Protein AF-A0A7J3D8C9-F1 (afdb_monomer)

Mean predicted aligned error: 3.85 Å

Secondary structure (DSSP, 8-state):
-HHHHHHHHHHHHHHHHHHHHHT-GGGGGG--TT-B-EEEE-TT--SGGGEEEETT-EEEETTEEEESS-EEET--SHHHHHHHHHHTT-TT--EEE-----HHHHHHHHHHHHHHT-------GGGS-HHHHTSTTTHHHHHHHHHHHHTTT----

Foldseek 3Di:
DVVVVQVVVVLVVVVVVVVVQQPDLVCQQFADPQGKKKKFADLPRDAQQRIKIQQVHWHADPSGTDRPHGIHRNSDDPVSLQQNLVCVQVSVRGIDMHTDDDPVVLVVVVVVCVVVVFFDFDQDCVPPDPVQVVDPSSCRNVSVVNRCVRGVNDDTD

Nearest PDB structures (foldseek):
  2pb9-assembly1_A  TM=9.540E-01  e=4.551E-12  Pyrococcus furiosus
  2php-assembly1_A  TM=8.786E-01  e=3.058E-08  Methanocaldococcus jannaschii DSM 2661
  7o9m-assembly1_N  TM=1.544E-01  e=7.629E+00  Homo sapiens

Sequence (157 aa):
MIEFDEKVEMYGKMAIALEIIENCKEFSLLVPEVRTNLVFASSNAVTPSDVLAIDGRITVVNGLPRAAGPFRFGASDHMARLILEIGKKEPDIRAGINFASTPELTKWLKGFCERKGWIFGVIDRSKEPIEVSLKDGESMPWKIEELMRSTSGKIPK

Radius of gyration: 16.15 Å; Cα contacts (8 Å, |Δi|>4): 236; chains: 1; bounding box: 44×36×39 Å

pLDDT: mean 93.68, std 6.74, range [61.59, 98.69]

Solvent-accessible surface area (backbone atoms only — not comparable to full-atom values): 8724 Å² total; per-residue (Å²): 106,71,72,58,54,50,51,54,51,51,55,52,54,50,50,54,53,46,53,56,45,43,70,29,51,73,52,36,78,35,47,33,98,89,40,19,43,53,38,40,43,47,97,82,46,86,52,38,63,39,16,35,15,33,26,85,19,29,42,72,56,97,67,21,28,37,70,67,43,59,80,32,61,40,46,32,62,72,65,26,48,48,42,48,58,45,29,77,78,40,68,86,50,35,65,52,70,56,61,51,84,45,74,68,57,48,54,50,50,47,55,49,26,59,78,68,73,44,66,70,63,58,69,68,68,90,74,55,54,66,81,36,70,76,37,92,78,55,45,49,65,55,45,54,52,46,24,18,66,59,41,82,70,42,85,59,130

Structure (mmCIF, N/CA/C/O backbone):
data_AF-A0A7J3D8C9-F1
#
_entry.id   AF-A0A7J3D8C9-F1
#
loop_
_atom_site.group_PDB
_atom_site.id
_atom_site.type_symbol
_atom_site.label_atom_id
_atom_site.label_alt_id
_atom_site.label_comp_id
_atom_site.label_asym_id
_atom_site.label_entity_id
_atom_site.label_seq_id
_atom_site.pdbx_PDB_ins_code
_atom_site.Cartn_x
_atom_site.Cartn_y
_atom_site.Cartn_z
_atom_site.occupancy
_atom_site.B_iso_or_equiv
_atom_site.auth_seq_id
_atom_site.auth_comp_id
_atom_site.auth_asym_id
_atom_site.auth_atom_id
_atom_site.pdbx_PDB_model_num
ATOM 1 N N . MET A 1 1 ? -26.116 -8.586 7.293 1.00 61.59 1 MET A N 1
ATOM 2 C CA . MET A 1 1 ? -26.450 -8.032 5.964 1.00 61.59 1 MET A CA 1
ATOM 3 C C . MET A 1 1 ? -25.429 -6.969 5.598 1.00 61.59 1 MET A C 1
ATOM 5 O O . MET A 1 1 ? -24.585 -7.274 4.780 1.00 61.59 1 MET A O 1
ATOM 9 N N . ILE A 1 2 ? -25.352 -5.861 6.350 1.00 65.94 2 ILE A N 1
ATOM 10 C CA . ILE A 1 2 ? -24.392 -4.755 6.130 1.00 65.94 2 ILE A CA 1
ATOM 11 C C . ILE A 1 2 ? -22.926 -5.218 5.983 1.00 65.94 2 ILE A C 1
ATOM 13 O O . ILE A 1 2 ? -22.259 -4.838 5.032 1.00 65.94 2 ILE A O 1
ATOM 17 N N . GLU A 1 3 ? -22.429 -6.086 6.872 1.00 75.38 3 GLU A N 1
ATOM 18 C CA . GLU A 1 3 ? -21.037 -6.577 6.797 1.00 75.38 3 GLU A CA 1
ATOM 19 C C . GLU A 1 3 ? -20.778 -7.482 5.575 1.00 75.38 3 GLU A C 1
ATOM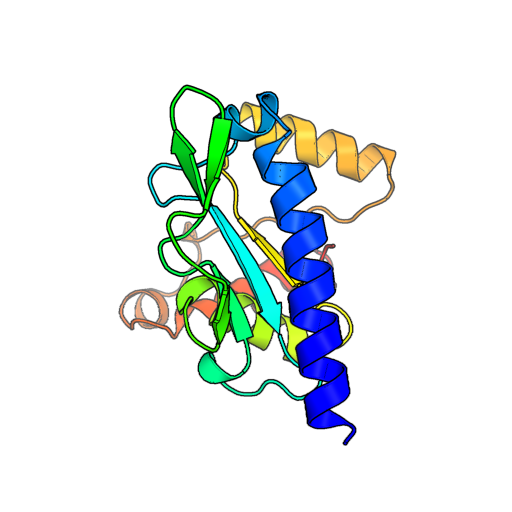 21 O O . GLU A 1 3 ? -19.673 -7.529 5.039 1.00 75.38 3 GLU A O 1
ATOM 26 N N . PHE A 1 4 ? -21.798 -8.217 5.122 1.00 82.75 4 PHE A N 1
ATOM 27 C CA . PHE A 1 4 ? -21.691 -9.044 3.921 1.00 82.75 4 PHE A CA 1
ATOM 28 C C . PHE A 1 4 ? -21.675 -8.166 2.666 1.00 82.75 4 PHE A C 1
ATOM 30 O O . PHE A 1 4 ? -20.838 -8.378 1.791 1.00 82.75 4 PHE A O 1
ATOM 37 N N . ASP A 1 5 ? -22.536 -7.148 2.627 1.00 91.56 5 ASP A N 1
ATOM 38 C CA . ASP A 1 5 ? -22.623 -6.196 1.520 1.00 91.56 5 ASP A CA 1
ATOM 39 C C . ASP A 1 5 ? -21.310 -5.409 1.361 1.00 91.56 5 ASP A C 1
ATOM 41 O O . ASP A 1 5 ? -20.793 -5.300 0.248 1.00 91.56 5 ASP A O 1
ATOM 45 N N . GLU A 1 6 ? -20.701 -4.959 2.469 1.00 94.94 6 GLU A N 1
ATOM 46 C CA . GLU A 1 6 ? -19.389 -4.297 2.436 1.00 94.94 6 GLU A CA 1
ATOM 47 C C . GLU A 1 6 ? -18.300 -5.227 1.889 1.00 94.94 6 GLU A C 1
ATOM 49 O O . GLU A 1 6 ? -17.532 -4.827 1.013 1.00 94.94 6 GLU A O 1
ATOM 54 N N . LYS A 1 7 ? -18.232 -6.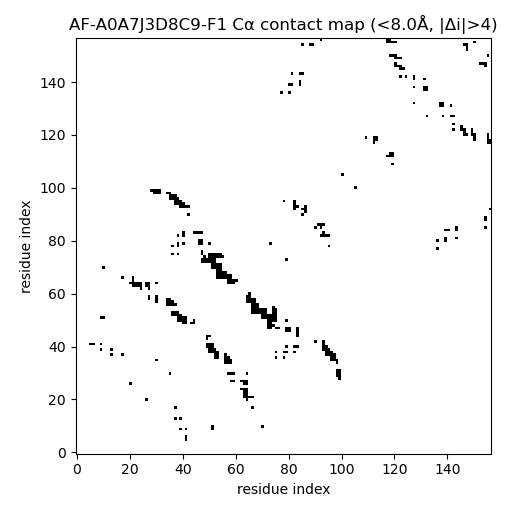483 2.352 1.00 94.81 7 LYS A N 1
ATOM 55 C CA . LYS A 1 7 ? -17.232 -7.433 1.840 1.00 94.81 7 LYS A CA 1
ATOM 56 C C . LYS A 1 7 ? -17.394 -7.627 0.335 1.00 94.81 7 LYS A C 1
ATOM 58 O O . LYS A 1 7 ? -16.406 -7.536 -0.387 1.00 94.81 7 LYS A O 1
ATOM 63 N N . VAL A 1 8 ? -18.614 -7.842 -0.156 1.00 96.94 8 VAL A N 1
ATOM 64 C CA . VAL A 1 8 ? -18.877 -7.983 -1.599 1.00 96.94 8 VAL A CA 1
ATOM 65 C C . VAL A 1 8 ? -18.410 -6.745 -2.370 1.00 96.94 8 VAL A C 1
ATOM 67 O O . VAL A 1 8 ? -17.722 -6.883 -3.384 1.00 96.94 8 VAL A O 1
ATOM 70 N N . GLU A 1 9 ? -18.709 -5.545 -1.871 1.00 96.81 9 GLU A N 1
ATOM 71 C CA . GLU A 1 9 ? -18.254 -4.288 -2.471 1.00 96.81 9 GLU A CA 1
ATOM 72 C C . GLU A 1 9 ? -16.722 -4.191 -2.514 1.00 96.81 9 GLU A C 1
ATOM 74 O O . GLU A 1 9 ? -16.148 -3.841 -3.550 1.00 96.81 9 GLU A O 1
ATOM 79 N N . MET A 1 10 ? -16.046 -4.531 -1.414 1.00 97.81 10 MET A N 1
ATOM 80 C CA . MET A 1 10 ? -14.586 -4.505 -1.322 1.00 97.81 10 MET A CA 1
ATOM 81 C C . MET A 1 10 ? -13.940 -5.459 -2.327 1.00 97.81 10 MET A C 1
ATOM 83 O O . MET A 1 10 ? -13.061 -5.036 -3.080 1.00 97.81 10 MET A O 1
ATOM 87 N N . TYR A 1 11 ? -14.394 -6.716 -2.389 1.00 98.25 11 TYR A N 1
ATOM 88 C CA . TYR A 1 11 ? -13.893 -7.686 -3.369 1.00 98.25 11 TYR A CA 1
ATOM 89 C C . TYR A 1 11 ? -14.143 -7.207 -4.803 1.00 98.25 11 TYR A C 1
ATOM 91 O O . TYR A 1 11 ? -13.237 -7.288 -5.630 1.00 98.25 11 TYR A O 1
ATOM 99 N N . GLY A 1 12 ? -15.329 -6.660 -5.094 1.00 98.31 12 GLY A N 1
ATOM 100 C CA . GLY A 1 12 ? -15.658 -6.127 -6.417 1.00 98.31 12 GLY A CA 1
ATOM 101 C C . GLY A 1 12 ? -14.742 -4.973 -6.833 1.00 98.31 12 GLY A C 1
ATOM 102 O O . GLY A 1 12 ? -14.164 -4.995 -7.919 1.00 98.31 12 GLY A O 1
ATOM 103 N N . LYS A 1 13 ? -14.539 -3.989 -5.950 1.00 98.31 13 LYS A N 1
ATOM 104 C CA . LYS A 1 13 ? -13.638 -2.853 -6.202 1.00 98.31 13 LYS A CA 1
ATOM 105 C C . LYS A 1 13 ? -12.185 -3.292 -6.368 1.00 98.31 13 LYS A C 1
ATOM 107 O O . LYS A 1 13 ? -11.506 -2.800 -7.268 1.00 98.31 13 LYS A O 1
ATOM 112 N N . MET A 1 14 ? -11.709 -4.219 -5.534 1.00 98.19 14 MET A N 1
ATOM 113 C CA . MET A 1 14 ? -10.348 -4.750 -5.653 1.00 98.19 14 MET A CA 1
ATOM 114 C C . MET A 1 14 ? -10.149 -5.551 -6.937 1.00 98.19 14 MET A C 1
ATOM 116 O O . MET A 1 14 ? -9.098 -5.416 -7.556 1.00 98.19 14 MET A O 1
ATOM 120 N N . ALA A 1 15 ? -11.146 -6.328 -7.370 1.00 98.56 15 ALA A N 1
ATOM 121 C CA . ALA A 1 15 ? -11.089 -7.061 -8.631 1.00 98.56 15 ALA A CA 1
ATOM 122 C C . ALA A 1 15 ? -10.955 -6.112 -9.831 1.00 98.56 15 ALA A C 1
ATOM 124 O O . ALA A 1 15 ? -10.052 -6.293 -10.642 1.00 98.56 15 ALA A O 1
ATOM 125 N N . ILE A 1 16 ? -11.772 -5.052 -9.889 1.00 98.62 16 ILE A N 1
ATOM 126 C CA . ILE A 1 16 ? -11.693 -4.035 -10.953 1.00 98.62 16 ILE A CA 1
ATOM 127 C C . ILE A 1 16 ? -10.332 -3.323 -10.929 1.00 98.62 16 ILE A C 1
ATOM 129 O O . ILE A 1 16 ? -9.697 -3.144 -11.966 1.00 98.62 16 ILE A O 1
ATOM 133 N N . ALA A 1 17 ? -9.856 -2.920 -9.747 1.00 98.38 17 ALA A N 1
ATOM 134 C CA . ALA A 1 17 ? -8.562 -2.255 -9.613 1.00 98.38 17 ALA A CA 1
ATOM 135 C C . ALA A 1 17 ? -7.396 -3.162 -10.042 1.00 98.38 17 ALA A C 1
ATOM 137 O O . ALA A 1 17 ? -6.482 -2.703 -10.729 1.00 98.38 17 ALA A O 1
ATOM 138 N N . LEU A 1 18 ? -7.435 -4.446 -9.671 1.00 98.56 18 LEU A N 1
ATOM 139 C CA . LEU A 1 18 ? -6.441 -5.426 -10.092 1.00 98.56 18 LEU A CA 1
ATOM 140 C C . LEU A 1 18 ? -6.476 -5.636 -11.608 1.00 98.56 18 LEU A C 1
ATOM 142 O O . LEU A 1 18 ? -5.420 -5.610 -12.226 1.00 98.56 18 LEU A O 1
ATOM 146 N N . GLU A 1 19 ? -7.656 -5.766 -12.215 1.00 98.50 19 GLU A N 1
ATOM 147 C CA . GLU A 1 19 ? -7.797 -5.920 -13.667 1.00 98.50 19 GLU A CA 1
ATOM 148 C C . GLU A 1 19 ? -7.161 -4.746 -14.430 1.00 98.50 19 GLU A C 1
ATOM 150 O O . GLU A 1 19 ? -6.437 -4.957 -15.406 1.00 98.50 19 GLU A O 1
ATOM 155 N N . ILE A 1 20 ? -7.361 -3.508 -13.963 1.00 98.50 20 ILE A N 1
ATOM 156 C CA . ILE A 1 20 ? -6.717 -2.319 -14.545 1.00 98.50 20 ILE A CA 1
ATOM 157 C C . ILE A 1 20 ? -5.187 -2.430 -14.454 1.00 98.50 20 ILE A C 1
ATOM 159 O O . ILE A 1 20 ? -4.486 -2.116 -15.418 1.00 98.50 20 ILE A O 1
ATOM 163 N N . ILE A 1 21 ? -4.662 -2.886 -13.313 1.00 98.12 21 ILE A N 1
ATOM 164 C CA . ILE A 1 21 ? -3.219 -3.042 -13.095 1.00 98.12 21 ILE A CA 1
ATOM 165 C C . ILE A 1 21 ? -2.646 -4.165 -13.972 1.00 98.12 21 ILE A C 1
ATOM 167 O O . ILE A 1 21 ? -1.637 -3.956 -14.640 1.00 98.12 21 ILE A O 1
ATOM 171 N N . GLU A 1 22 ? -3.277 -5.339 -14.021 1.00 98.12 22 GLU A N 1
ATOM 172 C CA . GLU A 1 22 ? -2.782 -6.501 -14.775 1.00 98.12 22 GLU A CA 1
ATOM 173 C C . GLU A 1 22 ? -2.793 -6.289 -16.297 1.00 98.12 22 GLU A C 1
ATOM 175 O O . GLU A 1 22 ? -2.020 -6.930 -17.021 1.00 98.12 22 GLU A O 1
ATOM 180 N N . ASN A 1 23 ? -3.625 -5.364 -16.783 1.00 98.06 23 ASN A N 1
ATOM 181 C CA . ASN A 1 23 ? -3.673 -4.949 -18.185 1.00 98.06 23 ASN A CA 1
ATOM 182 C C . ASN A 1 23 ? -2.768 -3.743 -18.509 1.00 98.06 23 ASN A C 1
ATOM 184 O O . ASN A 1 23 ? -2.690 -3.333 -19.666 1.00 98.06 23 ASN A O 1
ATOM 188 N N . CYS A 1 24 ? -2.049 -3.189 -17.528 1.00 98.12 24 CYS A N 1
ATOM 189 C CA . CYS A 1 24 ? -1.137 -2.061 -17.715 1.00 98.12 24 CYS A CA 1
ATOM 190 C C . CYS A 1 24 ? 0.319 -2.543 -17.770 1.00 98.12 24 CYS A C 1
ATOM 192 O O . CYS A 1 24 ? 0.950 -2.810 -16.745 1.00 98.12 24 CYS A O 1
ATOM 194 N N . LYS A 1 25 ? 0.885 -2.644 -18.977 1.00 98.00 25 LYS A N 1
ATOM 195 C CA . LYS A 1 25 ? 2.258 -3.140 -19.169 1.00 98.00 25 LYS A CA 1
ATOM 196 C C . LYS A 1 25 ? 3.305 -2.225 -18.538 1.00 98.00 25 LYS A C 1
ATOM 198 O O . LYS A 1 25 ? 4.295 -2.702 -17.989 1.00 98.00 25 LYS A O 1
ATOM 203 N N . GLU A 1 26 ? 3.082 -0.921 -18.589 1.00 96.81 26 GLU A N 1
ATOM 204 C CA . GLU A 1 26 ? 3.954 0.108 -18.028 1.00 96.81 26 GLU A CA 1
ATOM 205 C C . GLU A 1 26 ? 4.055 -0.009 -16.504 1.00 96.81 26 GLU A C 1
ATOM 207 O O . GLU A 1 26 ? 5.104 0.287 -15.931 1.00 96.81 26 GLU A O 1
ATOM 212 N N . PHE A 1 27 ? 3.006 -0.514 -15.844 1.00 97.44 27 PHE A N 1
ATOM 213 C CA . PHE A 1 27 ? 3.011 -0.739 -14.401 1.00 97.44 27 PHE A CA 1
ATOM 214 C C . PHE A 1 27 ? 4.050 -1.786 -13.977 1.00 97.44 27 PHE A C 1
ATOM 216 O O . PHE A 1 27 ? 4.537 -1.730 -12.851 1.00 97.44 27 PHE A O 1
ATOM 223 N N . SER A 1 28 ? 4.479 -2.688 -14.869 1.00 97.62 28 SER A N 1
ATOM 224 C CA . SER A 1 28 ? 5.565 -3.637 -14.582 1.00 97.62 28 SER A CA 1
ATOM 225 C C . SER A 1 28 ? 6.861 -2.943 -14.146 1.00 97.62 28 SER A C 1
ATOM 227 O O . SER A 1 28 ? 7.605 -3.499 -13.345 1.00 97.62 28 SER A O 1
ATOM 229 N N . LEU A 1 29 ? 7.117 -1.718 -14.623 1.00 95.94 29 LEU A N 1
ATOM 230 C CA . LEU A 1 29 ? 8.285 -0.915 -14.232 1.00 95.94 29 LEU A CA 1
ATOM 231 C C . LEU A 1 29 ? 8.169 -0.338 -12.813 1.00 95.94 29 LEU A C 1
ATOM 233 O O . LEU A 1 29 ? 9.158 0.118 -12.247 1.00 95.94 29 LEU A O 1
ATOM 237 N N . LEU A 1 30 ? 6.962 -0.342 -12.248 1.00 96.94 30 LEU A N 1
ATOM 238 C CA . LEU A 1 30 ? 6.655 0.167 -10.916 1.00 96.94 30 LEU A CA 1
ATOM 239 C C . LEU A 1 30 ? 6.619 -0.944 -9.860 1.00 96.94 30 LEU A C 1
ATOM 241 O O . LEU A 1 30 ? 6.487 -0.642 -8.676 1.00 96.94 30 LEU A O 1
ATOM 245 N N . VAL A 1 31 ? 6.742 -2.217 -10.248 1.00 97.81 31 VAL A N 1
ATOM 246 C CA . VAL A 1 31 ? 6.755 -3.342 -9.305 1.00 97.81 31 VAL A CA 1
ATOM 247 C C . VAL A 1 31 ? 8.147 -3.450 -8.658 1.00 97.81 31 VAL A C 1
ATOM 249 O O . VAL A 1 31 ? 9.119 -3.718 -9.363 1.00 97.81 31 VAL A O 1
ATOM 252 N N . PRO A 1 32 ? 8.285 -3.264 -7.330 1.00 96.88 32 PRO A N 1
ATOM 253 C CA . PRO A 1 32 ? 9.575 -3.373 -6.650 1.00 96.88 32 PRO A CA 1
ATOM 254 C C . PRO A 1 32 ? 9.980 -4.839 -6.416 1.00 96.88 32 PRO A C 1
ATOM 256 O O . PRO A 1 32 ? 9.161 -5.748 -6.538 1.00 96.88 32 PRO A O 1
ATOM 259 N N . GLU A 1 33 ? 11.216 -5.074 -5.964 1.00 95.31 33 GLU A N 1
ATOM 260 C CA . GLU A 1 33 ? 11.732 -6.410 -5.595 1.00 95.31 33 GLU A CA 1
ATOM 261 C C . GLU A 1 33 ? 10.859 -7.111 -4.544 1.00 95.31 33 GLU A C 1
ATOM 263 O O . GLU A 1 33 ? 10.574 -8.306 -4.630 1.00 95.3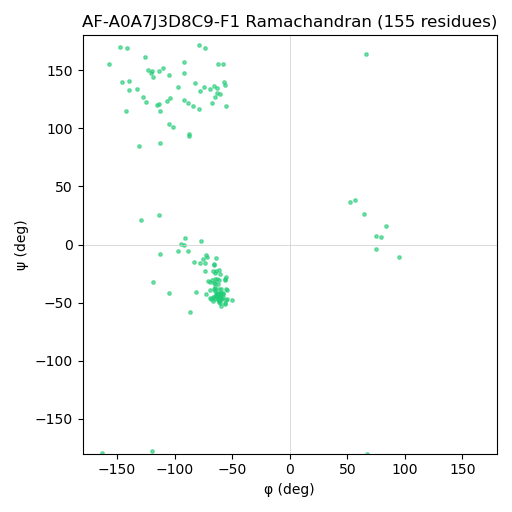1 33 GLU A O 1
ATOM 268 N N . VAL A 1 34 ? 10.353 -6.337 -3.579 1.00 95.56 34 VAL A N 1
ATOM 269 C CA . VAL A 1 34 ? 9.423 -6.810 -2.542 1.00 95.56 34 VAL A CA 1
ATOM 270 C C . VAL A 1 34 ? 7.985 -6.981 -3.043 1.00 95.56 34 VAL A C 1
ATOM 272 O O . VAL A 1 34 ? 7.110 -7.335 -2.249 1.00 95.56 34 VAL A O 1
ATOM 275 N N . ARG A 1 35 ? 7.733 -6.761 -4.339 1.00 97.81 35 ARG A N 1
ATOM 276 C CA . ARG A 1 35 ? 6.423 -6.800 -5.006 1.00 97.81 35 ARG A CA 1
ATOM 277 C C . ARG A 1 35 ? 5.462 -5.694 -4.554 1.00 97.81 35 ARG A C 1
ATOM 279 O O . ARG A 1 35 ? 5.640 -5.045 -3.519 1.00 97.81 35 ARG A O 1
ATOM 286 N N . THR A 1 36 ? 4.419 -5.483 -5.346 1.00 98.31 36 THR A N 1
ATOM 287 C CA . THR A 1 36 ? 3.364 -4.495 -5.079 1.00 98.31 36 THR A CA 1
ATOM 288 C C . THR A 1 36 ? 2.174 -5.170 -4.426 1.00 98.31 36 THR A C 1
ATOM 290 O O . THR A 1 36 ? 1.746 -6.214 -4.889 1.00 98.31 36 THR A O 1
ATOM 293 N N . ASN A 1 37 ? 1.587 -4.587 -3.391 1.00 98.12 37 ASN A N 1
ATOM 294 C CA . ASN A 1 37 ? 0.302 -5.029 -2.871 1.00 98.12 37 ASN A CA 1
ATOM 295 C C . ASN A 1 37 ? -0.728 -3.907 -2.973 1.00 98.12 37 ASN A C 1
ATOM 297 O O . ASN A 1 37 ? -0.397 -2.740 -2.775 1.00 98.12 37 ASN A O 1
ATOM 301 N N . LEU A 1 38 ? -1.965 -4.292 -3.261 1.00 97.94 38 LEU A N 1
ATOM 302 C CA . LEU A 1 38 ? -3.144 -3.445 -3.169 1.00 97.94 38 LEU A CA 1
ATOM 303 C C . LEU A 1 38 ? -3.884 -3.862 -1.899 1.00 97.94 38 LEU A C 1
ATOM 305 O O . LEU A 1 38 ? -4.169 -5.047 -1.726 1.00 97.94 38 LEU A O 1
ATOM 309 N N . VAL A 1 39 ? -4.170 -2.909 -1.018 1.00 98.50 39 VAL A N 1
ATOM 310 C CA . VAL A 1 39 ? -4.899 -3.155 0.229 1.00 98.50 39 VAL A CA 1
ATOM 311 C C . VAL A 1 39 ? -6.171 -2.330 0.296 1.00 98.50 39 VAL A C 1
ATOM 313 O O . VAL A 1 39 ? -6.209 -1.211 -0.214 1.00 98.50 39 VAL A O 1
ATOM 316 N N . PHE A 1 40 ? -7.192 -2.875 0.949 1.00 98.62 40 PHE A N 1
ATOM 317 C CA . PHE A 1 40 ? -8.450 -2.194 1.221 1.00 98.62 40 PHE A CA 1
ATOM 318 C C . PHE A 1 40 ? -8.961 -2.592 2.613 1.00 98.62 40 PHE A C 1
ATOM 320 O O . PHE A 1 40 ? -9.257 -3.756 2.868 1.00 98.62 40 PHE A O 1
ATOM 327 N N . ALA A 1 41 ? -9.027 -1.631 3.529 1.00 98.38 41 ALA A N 1
ATOM 328 C CA . ALA A 1 41 ? -9.532 -1.787 4.884 1.00 98.38 41 ALA A CA 1
ATOM 329 C C . ALA A 1 41 ? -11.066 -1.695 4.948 1.00 98.38 41 ALA A C 1
ATOM 331 O O . ALA A 1 41 ? -11.685 -0.828 4.316 1.00 98.38 41 ALA A O 1
ATOM 332 N N . SER A 1 42 ? -11.676 -2.558 5.762 1.00 97.50 42 SER A N 1
ATOM 333 C CA . SER A 1 42 ? -13.083 -2.425 6.153 1.00 97.50 42 SER A CA 1
ATOM 334 C C . SER A 1 42 ? -13.343 -1.081 6.841 1.00 97.50 42 SER A C 1
ATOM 336 O O . SER A 1 42 ? -12.442 -0.468 7.414 1.00 97.50 42 SER A O 1
ATOM 338 N N . SER A 1 43 ? -14.586 -0.610 6.795 1.00 95.31 43 SER A N 1
ATOM 339 C CA . SER A 1 43 ? -15.016 0.677 7.360 1.00 95.31 43 SER A CA 1
ATOM 340 C C . SER A 1 43 ? -14.703 0.820 8.854 1.00 95.31 43 SER A C 1
ATOM 342 O O . SER A 1 43 ? -14.419 1.915 9.330 1.00 95.31 43 SER A O 1
ATOM 344 N N . ASN A 1 44 ? -14.700 -0.295 9.582 1.00 93.88 44 ASN A N 1
ATOM 345 C CA . ASN A 1 44 ? -14.430 -0.393 11.011 1.00 93.88 44 ASN A CA 1
ATOM 346 C C . ASN A 1 44 ? -13.132 -1.160 11.320 1.00 93.88 44 ASN A C 1
ATOM 348 O O . ASN A 1 44 ? -13.028 -1.768 12.383 1.00 93.88 44 ASN A O 1
ATOM 352 N N . ALA A 1 45 ? -12.175 -1.188 10.389 1.00 96.44 45 ALA A N 1
ATOM 353 C CA . ALA A 1 45 ? -10.963 -1.985 10.526 1.00 96.44 45 ALA A CA 1
ATOM 354 C C . ALA A 1 45 ? -10.128 -1.577 11.753 1.00 96.44 45 ALA A C 1
ATOM 356 O O . ALA A 1 45 ? -9.806 -0.403 11.941 1.00 96.44 45 ALA A O 1
ATOM 357 N N . VAL A 1 46 ? -9.749 -2.561 12.575 1.00 95.56 46 VAL A N 1
ATOM 358 C CA . VAL A 1 46 ? -8.944 -2.355 13.795 1.00 95.56 46 VAL A CA 1
ATOM 359 C C . VAL A 1 46 ? -7.621 -3.111 13.713 1.00 95.56 46 VAL A C 1
ATOM 361 O O . VAL A 1 46 ? -6.603 -2.668 14.245 1.00 95.56 46 VAL A O 1
ATOM 364 N N . THR A 1 47 ? -7.623 -4.256 13.039 1.00 96.75 47 THR A N 1
ATOM 365 C CA . THR A 1 47 ? -6.500 -5.188 12.966 1.00 96.75 47 THR A CA 1
ATOM 366 C C . THR A 1 47 ? -6.134 -5.496 11.516 1.00 96.75 47 THR A C 1
ATOM 368 O O . THR A 1 47 ? -6.957 -5.313 10.618 1.00 96.75 47 THR A O 1
ATOM 371 N N . PRO A 1 48 ? -4.921 -6.013 11.241 1.00 96.94 48 PRO A N 1
ATOM 372 C CA . PRO A 1 48 ? -4.554 -6.433 9.889 1.00 96.94 48 PRO A CA 1
ATOM 373 C C . PRO A 1 48 ? -5.518 -7.449 9.262 1.00 96.94 48 PRO A C 1
ATOM 375 O O . PRO A 1 48 ? -5.695 -7.460 8.046 1.00 96.94 48 PRO A O 1
ATOM 378 N N . SER A 1 49 ? -6.189 -8.261 10.082 1.00 97.69 49 SER A N 1
ATOM 379 C CA . SER A 1 49 ? -7.219 -9.207 9.643 1.00 97.69 49 SER A CA 1
ATOM 380 C C . SER A 1 49 ? -8.469 -8.531 9.072 1.00 97.69 49 SER A C 1
ATOM 382 O O . SER A 1 49 ? -9.224 -9.180 8.360 1.00 97.69 49 SER A O 1
ATOM 384 N N . ASP A 1 50 ? -8.671 -7.238 9.322 1.00 97.75 50 ASP A N 1
ATOM 385 C CA . ASP A 1 50 ? -9.782 -6.449 8.777 1.00 97.75 50 ASP A CA 1
ATOM 386 C C . ASP A 1 50 ? -9.421 -5.774 7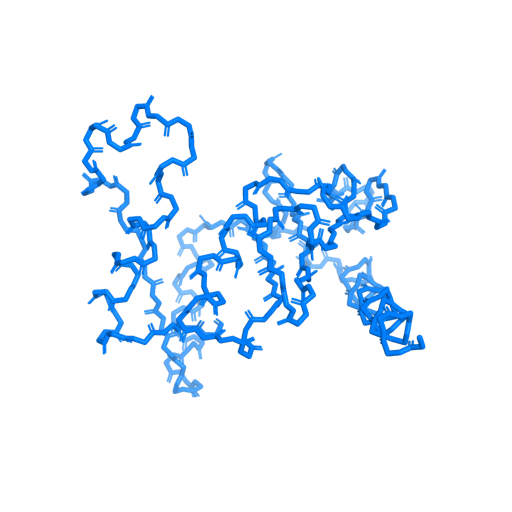.440 1.00 97.75 50 ASP A C 1
ATOM 388 O O . ASP A 1 50 ? -10.190 -4.975 6.901 1.00 97.75 50 ASP A O 1
ATOM 392 N N . VAL A 1 51 ? -8.238 -6.074 6.893 1.00 98.56 51 VAL A N 1
ATOM 393 C CA . VAL A 1 51 ? -7.733 -5.497 5.645 1.00 98.56 51 VAL A CA 1
ATOM 394 C C . VAL A 1 51 ? -7.643 -6.571 4.568 1.00 98.56 51 VAL A C 1
ATOM 396 O O . VAL A 1 51 ? -6.931 -7.567 4.713 1.00 98.56 51 VAL A O 1
ATOM 399 N N . LEU A 1 52 ? -8.357 -6.357 3.465 1.00 98.69 52 LEU A N 1
ATOM 400 C CA . LEU A 1 52 ? -8.305 -7.188 2.269 1.00 98.69 52 LEU A CA 1
ATOM 401 C C . LEU A 1 52 ? -7.046 -6.844 1.467 1.00 98.69 52 LEU A C 1
ATOM 403 O O . LEU A 1 52 ? -6.747 -5.672 1.244 1.00 98.69 52 LEU A O 1
ATOM 407 N N . ALA A 1 53 ? -6.294 -7.856 1.047 1.00 98.62 53 ALA A N 1
ATOM 408 C CA . ALA A 1 53 ? -5.068 -7.687 0.271 1.00 98.62 53 ALA A CA 1
ATOM 409 C C . ALA A 1 53 ? -4.865 -8.855 -0.700 1.00 98.62 53 ALA A C 1
ATOM 411 O O . ALA A 1 53 ? -5.558 -9.866 -0.605 1.00 98.62 53 ALA A O 1
ATOM 412 N N . ILE A 1 54 ? -3.899 -8.745 -1.614 1.00 98.56 54 ILE A N 1
ATOM 413 C CA . ILE A 1 54 ? -3.525 -9.841 -2.519 1.00 98.56 54 ILE A CA 1
ATOM 414 C C . ILE A 1 54 ? -2.545 -10.772 -1.800 1.00 98.56 54 ILE A C 1
ATOM 416 O O . ILE A 1 54 ? -1.445 -10.350 -1.420 1.00 98.56 54 ILE A O 1
ATOM 420 N N . ASP A 1 55 ? -2.926 -12.039 -1.635 1.00 98.00 55 ASP A N 1
ATOM 421 C CA . ASP A 1 55 ? -2.045 -13.085 -1.113 1.00 98.00 55 ASP A CA 1
ATOM 422 C C . ASP A 1 55 ? -0.887 -13.318 -2.097 1.00 98.00 55 ASP A C 1
ATOM 424 O O . ASP A 1 55 ? -1.084 -13.459 -3.302 1.00 98.00 55 ASP A O 1
ATOM 428 N N . GLY A 1 56 ? 0.351 -13.262 -1.608 1.00 96.62 56 GLY A N 1
ATOM 429 C CA . GLY A 1 56 ? 1.554 -13.338 -2.448 1.00 96.62 56 GLY A CA 1
ATOM 430 C C . GLY A 1 56 ? 1.908 -12.077 -3.260 1.00 96.62 56 GLY A C 1
ATOM 431 O O . GLY A 1 56 ? 3.000 -12.049 -3.847 1.00 96.62 56 GLY A O 1
ATOM 432 N N . ARG A 1 57 ? 1.072 -11.020 -3.215 1.00 98.44 57 ARG A N 1
ATOM 433 C CA . ARG A 1 57 ? 1.268 -9.706 -3.875 1.00 98.44 57 ARG A CA 1
ATOM 434 C C . ARG A 1 57 ? 1.219 -9.768 -5.416 1.00 98.44 57 ARG A C 1
ATOM 436 O O . ARG A 1 57 ? 1.027 -10.823 -6.006 1.00 98.44 57 ARG A O 1
ATOM 443 N N . ILE A 1 58 ? 1.390 -8.625 -6.074 1.00 98.62 58 ILE A N 1
ATOM 444 C CA . ILE A 1 58 ? 1.516 -8.460 -7.527 1.00 98.62 58 ILE A CA 1
ATOM 445 C C . ILE A 1 58 ? 2.996 -8.505 -7.918 1.00 98.62 58 ILE A C 1
ATOM 447 O O . ILE A 1 58 ? 3.807 -7.720 -7.421 1.00 98.62 58 ILE A O 1
ATOM 451 N N . THR A 1 59 ? 3.344 -9.408 -8.829 1.00 98.31 59 THR A N 1
ATOM 452 C CA . THR A 1 59 ? 4.681 -9.552 -9.425 1.00 98.31 59 THR A CA 1
ATOM 453 C C . THR A 1 59 ? 4.624 -9.349 -10.942 1.00 98.31 59 THR A C 1
ATOM 455 O O . THR A 1 59 ? 3.563 -9.047 -11.474 1.00 98.31 59 THR A O 1
ATOM 458 N N . VAL A 1 60 ? 5.746 -9.488 -11.648 1.00 98.44 60 VAL A N 1
ATOM 459 C CA . VAL A 1 60 ? 5.795 -9.383 -13.112 1.00 98.44 60 VAL A CA 1
ATOM 460 C C . VAL A 1 60 ? 5.978 -10.772 -13.710 1.00 98.44 60 VAL A C 1
ATOM 462 O O . VAL A 1 60 ? 6.952 -11.459 -13.414 1.00 98.44 60 VAL A O 1
ATOM 465 N N . VAL A 1 61 ? 5.057 -11.174 -14.583 1.00 98.06 61 VAL A N 1
ATOM 466 C CA . VAL A 1 61 ? 5.114 -12.434 -15.333 1.00 98.06 61 VAL A CA 1
ATOM 467 C C . VAL A 1 61 ? 4.995 -12.105 -16.812 1.00 98.06 61 VAL A C 1
ATOM 469 O O . VAL A 1 61 ? 4.038 -11.461 -17.236 1.00 98.06 61 VAL A O 1
ATOM 472 N N . ASN A 1 62 ? 5.982 -12.521 -17.609 1.00 96.38 62 ASN A N 1
ATOM 473 C CA . ASN A 1 62 ? 6.035 -12.248 -19.052 1.00 96.38 62 ASN A CA 1
ATOM 474 C C . ASN A 1 62 ? 5.861 -10.755 -19.404 1.00 96.38 62 ASN A C 1
ATOM 476 O O . ASN A 1 62 ? 5.231 -10.401 -20.398 1.00 96.38 62 ASN A O 1
ATOM 480 N N . GLY A 1 63 ? 6.418 -9.871 -18.571 1.00 97.00 63 GLY A N 1
ATOM 481 C CA . GLY A 1 63 ? 6.385 -8.422 -18.778 1.00 97.00 63 GLY A CA 1
ATOM 482 C C . GLY A 1 63 ? 5.076 -7.731 -18.386 1.00 97.00 63 GLY A C 1
ATOM 483 O O . GLY A 1 63 ? 4.953 -6.533 -18.635 1.00 97.00 63 GLY A O 1
ATOM 484 N N . LEU A 1 64 ? 4.124 -8.439 -17.770 1.00 98.25 64 LEU A N 1
ATOM 485 C CA . LEU A 1 64 ? 2.875 -7.868 -17.264 1.00 98.25 64 LEU A CA 1
ATOM 486 C C . LEU A 1 64 ? 2.737 -8.059 -15.746 1.00 98.25 64 LEU A C 1
ATOM 488 O O . LEU A 1 64 ? 3.196 -9.084 -15.228 1.00 98.25 64 LEU A O 1
ATOM 492 N N . PRO A 1 65 ? 2.070 -7.137 -15.030 1.00 98.50 65 PRO A N 1
ATOM 493 C CA . PRO A 1 65 ? 1.756 -7.328 -13.621 1.00 98.50 65 PRO A CA 1
ATOM 494 C C . PRO A 1 65 ? 0.773 -8.486 -13.450 1.00 98.50 65 PRO A C 1
ATOM 496 O O . PRO A 1 65 ? -0.187 -8.599 -14.210 1.00 98.50 65 PRO A O 1
ATOM 499 N N . ARG A 1 66 ? 0.998 -9.352 -12.467 1.00 98.50 66 ARG A N 1
ATOM 500 C CA . ARG A 1 66 ? 0.109 -10.465 -12.123 1.00 98.50 66 ARG A CA 1
ATOM 501 C C . ARG A 1 66 ? 0.001 -10.629 -10.620 1.00 98.50 66 ARG A C 1
ATOM 503 O O . ARG A 1 66 ? 1.027 -10.655 -9.936 1.00 98.50 66 ARG A O 1
ATOM 510 N N . ALA A 1 67 ? -1.216 -10.780 -10.114 1.00 98.38 67 ALA A N 1
ATOM 511 C CA . ALA A 1 67 ? -1.434 -11.250 -8.756 1.00 98.38 67 ALA A CA 1
ATOM 512 C C . ALA A 1 67 ? -0.884 -12.677 -8.608 1.00 98.38 67 ALA A C 1
ATOM 514 O O . ALA A 1 67 ? -1.164 -13.560 -9.416 1.00 98.38 67 ALA A O 1
ATOM 515 N N . ALA A 1 68 ? -0.084 -12.907 -7.569 1.00 97.88 68 ALA A N 1
ATOM 516 C CA . ALA A 1 68 ? 0.468 -14.226 -7.273 1.00 97.88 68 ALA A CA 1
ATOM 517 C C . ALA A 1 68 ? -0.556 -15.163 -6.608 1.00 97.88 68 ALA A C 1
ATOM 519 O O . ALA A 1 68 ? -0.338 -16.372 -6.559 1.00 97.88 68 ALA A O 1
ATOM 520 N N . GLY A 1 69 ? -1.654 -14.612 -6.092 1.00 97.81 69 GLY A N 1
ATOM 521 C CA . GLY A 1 69 ? -2.683 -15.338 -5.362 1.00 97.81 69 GLY A CA 1
ATOM 522 C C . GLY A 1 69 ? -3.989 -14.544 -5.248 1.00 97.81 69 GLY A C 1
ATOM 523 O O . GLY A 1 69 ? -4.096 -13.438 -5.782 1.00 97.81 69 GLY A O 1
ATOM 524 N N . PRO A 1 70 ? -5.008 -15.115 -4.584 1.00 98.00 70 PRO A N 1
ATOM 525 C CA . PRO A 1 70 ? -6.324 -14.498 -4.453 1.00 98.00 70 PRO A CA 1
ATOM 526 C C . PRO A 1 70 ? -6.321 -13.328 -3.461 1.00 98.00 70 PRO A C 1
ATOM 528 O O . PRO A 1 70 ? -5.397 -13.159 -2.662 1.00 98.00 70 PRO A O 1
ATOM 531 N N . PHE A 1 71 ? -7.410 -12.558 -3.445 1.00 98.19 71 PHE A N 1
ATOM 532 C CA . PHE A 1 71 ? -7.658 -11.620 -2.354 1.00 98.19 71 PHE A CA 1
ATOM 533 C C . PHE A 1 71 ? -7.981 -12.369 -1.061 1.00 98.19 71 PHE A C 1
ATOM 535 O O . PHE A 1 71 ? -8.801 -13.290 -1.058 1.00 98.19 71 PHE A O 1
ATOM 542 N N . ARG A 1 72 ? -7.362 -11.958 0.046 1.00 98.00 72 ARG A N 1
ATOM 543 C CA . ARG A 1 72 ? -7.640 -12.484 1.382 1.00 98.00 72 ARG A CA 1
ATOM 544 C C . ARG A 1 72 ? -7.500 -11.396 2.435 1.00 98.00 72 ARG A C 1
ATOM 546 O O . ARG A 1 72 ? -6.585 -10.573 2.398 1.00 98.00 72 ARG A O 1
ATOM 553 N N . PHE A 1 73 ? -8.415 -11.420 3.393 1.00 98.25 73 PHE A N 1
ATOM 554 C CA . PHE A 1 73 ? -8.296 -10.635 4.612 1.00 98.25 73 PHE A CA 1
ATOM 555 C C . PHE A 1 73 ? -7.065 -11.086 5.408 1.00 98.25 73 PHE A C 1
ATOM 557 O O . PHE A 1 73 ? -6.811 -12.287 5.525 1.00 98.25 73 PHE A O 1
ATOM 564 N N . GLY A 1 74 ? -6.273 -10.133 5.902 1.00 97.75 74 GLY A N 1
ATOM 565 C CA . GLY A 1 74 ? -5.042 -10.416 6.644 1.00 97.75 74 GLY A CA 1
ATOM 566 C C . GLY A 1 74 ? -3.855 -10.878 5.794 1.00 97.75 74 GLY A C 1
ATOM 567 O O . GLY A 1 74 ? -2.823 -11.243 6.349 1.00 97.75 74 GLY A O 1
ATOM 568 N N . ALA A 1 75 ? -3.945 -10.850 4.458 1.00 97.50 75 ALA A N 1
ATOM 569 C CA . ALA A 1 75 ? -2.839 -11.269 3.586 1.00 97.50 75 ALA A CA 1
ATOM 570 C C . ALA A 1 75 ? -1.657 -10.282 3.533 1.00 97.50 75 ALA A C 1
ATOM 572 O O . ALA A 1 75 ? -0.603 -10.594 2.976 1.00 97.50 75 ALA A O 1
ATOM 573 N N . SER A 1 76 ? -1.799 -9.082 4.100 1.00 96.50 76 SER A N 1
ATOM 574 C CA . SER A 1 76 ? -0.703 -8.124 4.221 1.00 96.50 76 SER A CA 1
ATOM 575 C C . SER A 1 76 ? -0.561 -7.649 5.656 1.00 96.50 76 SER A C 1
ATOM 577 O O . SER A 1 76 ? -1.517 -7.146 6.222 1.00 96.50 76 SER A O 1
ATOM 579 N N . ASP A 1 77 ? 0.641 -7.748 6.221 1.00 93.19 77 ASP A N 1
ATOM 580 C CA . ASP A 1 77 ? 0.940 -7.162 7.531 1.00 93.19 77 ASP A CA 1
ATOM 581 C C . ASP A 1 77 ? 1.373 -5.691 7.391 1.00 93.19 77 ASP A C 1
ATOM 583 O O . ASP A 1 77 ? 0.708 -4.787 7.893 1.00 93.19 77 ASP A O 1
ATOM 587 N N . HIS A 1 78 ? 2.439 -5.423 6.625 1.00 92.38 78 HIS A N 1
ATOM 588 C CA . HIS A 1 78 ? 3.025 -4.081 6.527 1.00 92.38 78 HIS A CA 1
ATOM 589 C C . HIS A 1 78 ? 2.056 -3.021 5.980 1.00 92.38 78 HIS A C 1
ATOM 591 O O . HIS A 1 78 ? 1.885 -1.965 6.585 1.00 92.38 78 HIS A O 1
ATOM 597 N N . MET A 1 79 ? 1.408 -3.296 4.844 1.00 95.62 79 MET A N 1
ATOM 598 C CA . MET A 1 79 ? 0.475 -2.344 4.231 1.00 95.62 79 MET A CA 1
ATOM 599 C C . MET A 1 79 ? -0.815 -2.210 5.043 1.00 95.62 79 MET A C 1
ATOM 601 O O . MET A 1 79 ? -1.390 -1.126 5.083 1.00 95.62 79 MET A O 1
ATOM 605 N N . ALA A 1 80 ? -1.247 -3.278 5.724 1.00 96.94 80 ALA A N 1
ATOM 606 C CA . ALA A 1 80 ? -2.406 -3.206 6.603 1.00 96.94 80 ALA A CA 1
ATOM 607 C C . ALA A 1 80 ? -2.139 -2.293 7.802 1.00 96.94 80 ALA A C 1
ATOM 609 O O . ALA A 1 80 ? -2.944 -1.418 8.092 1.00 96.94 80 ALA A O 1
ATOM 610 N N . ARG A 1 81 ? -0.976 -2.411 8.453 1.00 95.62 81 ARG A N 1
ATOM 611 C CA . ARG A 1 81 ? -0.593 -1.483 9.529 1.00 95.62 81 ARG A CA 1
ATOM 612 C C . ARG A 1 81 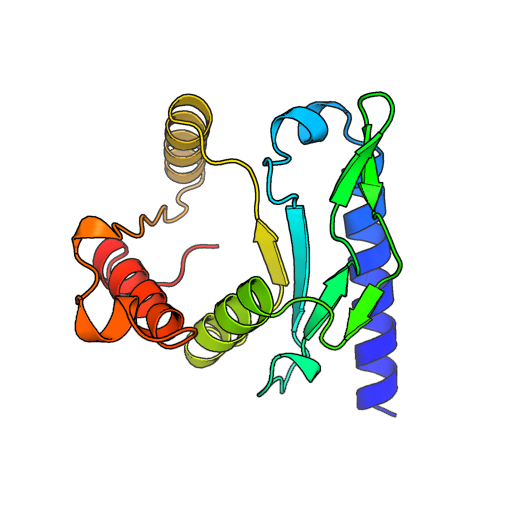? -0.560 -0.037 9.037 1.00 95.62 81 ARG A C 1
ATOM 614 O O . ARG A 1 81 ? -1.052 0.839 9.735 1.00 95.62 81 ARG A O 1
ATOM 621 N N . LEU A 1 82 ? -0.025 0.212 7.838 1.00 95.06 82 LEU A N 1
ATOM 622 C CA . LEU A 1 82 ? 0.010 1.556 7.256 1.00 95.06 82 LEU A CA 1
ATOM 623 C C . LEU A 1 82 ? -1.401 2.136 7.091 1.00 95.06 82 LEU A C 1
ATOM 625 O O . LEU A 1 82 ? -1.663 3.235 7.575 1.00 95.06 82 LEU A O 1
ATOM 629 N N . ILE A 1 83 ? -2.305 1.403 6.433 1.00 96.81 83 ILE A N 1
ATOM 630 C CA . ILE A 1 83 ? -3.656 1.906 6.159 1.00 96.81 83 ILE A CA 1
ATOM 631 C C . ILE A 1 83 ? -4.495 2.033 7.438 1.00 96.81 83 ILE A C 1
ATOM 633 O O . ILE A 1 83 ? -5.281 2.965 7.550 1.00 96.81 83 ILE A O 1
ATOM 637 N N . LEU A 1 84 ? -4.282 1.164 8.432 1.00 97.06 84 LEU A N 1
ATOM 638 C CA . LEU A 1 84 ? -4.926 1.269 9.745 1.00 97.06 84 LEU A CA 1
ATOM 639 C C . LEU A 1 84 ? -4.451 2.509 10.512 1.00 97.06 84 LEU A C 1
ATOM 641 O O . LEU A 1 84 ? -5.276 3.230 11.066 1.00 97.06 84 LEU A O 1
ATOM 645 N N . GLU A 1 85 ? -3.142 2.793 10.535 1.00 95.88 85 GLU A N 1
ATOM 646 C CA . GLU A 1 85 ? -2.626 4.010 11.179 1.00 95.88 85 GLU A CA 1
ATOM 647 C C . GLU A 1 85 ? -3.103 5.284 10.468 1.00 95.88 85 GLU A C 1
ATOM 649 O O . GLU A 1 85 ? -3.458 6.254 11.138 1.00 95.88 85 GLU A O 1
ATOM 654 N N . ILE A 1 86 ? -3.177 5.275 9.131 1.00 95.44 86 ILE A N 1
ATOM 655 C CA . ILE A 1 86 ? -3.790 6.365 8.357 1.00 95.44 86 ILE A CA 1
ATOM 656 C C . ILE A 1 86 ? -5.265 6.525 8.738 1.00 95.44 86 ILE A C 1
ATOM 658 O O . ILE A 1 86 ? -5.688 7.636 9.054 1.00 95.44 86 ILE A O 1
ATOM 662 N N . GLY A 1 87 ? -6.026 5.429 8.786 1.00 95.56 87 GLY A N 1
ATOM 663 C CA . GLY A 1 87 ? -7.459 5.428 9.086 1.00 95.56 87 GLY A CA 1
ATOM 664 C C . GLY A 1 87 ? -7.814 5.990 10.466 1.00 95.56 87 GLY A C 1
ATOM 665 O O . GLY A 1 87 ? -8.892 6.551 10.640 1.00 95.56 87 GLY A O 1
ATOM 666 N N . LYS A 1 88 ? -6.895 5.939 11.443 1.00 94.44 88 LYS A N 1
ATOM 667 C CA . LYS A 1 88 ? -7.074 6.611 12.748 1.00 94.44 88 LYS A CA 1
ATOM 668 C C . LYS A 1 88 ? -7.134 8.137 12.640 1.00 94.44 88 LYS A C 1
ATOM 670 O O . LYS A 1 88 ? -7.635 8.786 13.557 1.00 94.44 88 LYS A O 1
ATOM 675 N N . LYS A 1 89 ? -6.549 8.713 11.587 1.00 92.62 89 LYS A N 1
ATOM 676 C CA . LYS A 1 89 ? -6.498 10.161 11.335 1.00 92.62 89 LYS A CA 1
ATOM 677 C C . LYS A 1 89 ? -7.465 10.574 10.230 1.00 92.62 89 LYS A C 1
ATOM 679 O O . LYS A 1 89 ? -8.141 11.581 10.387 1.00 92.62 89 LYS A O 1
ATOM 684 N N . GLU A 1 90 ? -7.544 9.783 9.162 1.00 94.00 90 GLU A N 1
ATOM 685 C CA . GLU A 1 90 ? -8.385 10.014 7.985 1.00 94.00 90 GLU A CA 1
ATOM 686 C C . GLU A 1 90 ? -9.182 8.740 7.640 1.00 94.00 90 GLU A C 1
ATOM 688 O O . GLU A 1 90 ? -8.747 7.947 6.799 1.00 94.00 90 GLU A O 1
ATOM 693 N N . PRO A 1 91 ? -10.352 8.517 8.272 1.00 94.06 91 PRO A N 1
ATOM 694 C CA . PRO A 1 91 ? -11.146 7.291 8.106 1.00 94.06 91 PRO A CA 1
ATOM 695 C C . PRO A 1 91 ? -11.639 7.030 6.675 1.00 94.06 91 PRO A C 1
ATOM 697 O O . PRO A 1 91 ? -11.940 5.891 6.318 1.00 94.06 91 PRO A O 1
ATOM 700 N N . ASP A 1 92 ? -11.710 8.074 5.844 1.00 94.06 92 ASP A N 1
ATOM 701 C CA . ASP A 1 92 ? -12.125 7.969 4.442 1.00 94.06 92 ASP A CA 1
ATOM 702 C C . ASP A 1 92 ? -11.042 7.329 3.553 1.00 94.06 92 ASP A C 1
ATOM 704 O O . ASP A 1 92 ? -11.350 6.759 2.499 1.00 94.06 92 ASP A O 1
ATOM 708 N N . ILE A 1 93 ? -9.769 7.374 3.969 1.00 95.44 93 ILE A N 1
ATOM 709 C CA . ILE A 1 93 ? -8.656 6.747 3.249 1.00 95.44 93 ILE A CA 1
ATOM 710 C C . ILE A 1 93 ? -8.532 5.295 3.709 1.00 95.44 93 ILE A C 1
ATOM 712 O O . ILE A 1 93 ? -7.882 4.977 4.701 1.00 95.44 93 ILE A O 1
ATOM 716 N N . ARG A 1 94 ? -9.161 4.396 2.948 1.00 97.19 94 ARG A N 1
ATOM 717 C CA . ARG A 1 94 ? -9.218 2.961 3.272 1.00 97.19 94 ARG A CA 1
ATOM 718 C C . ARG A 1 94 ? -8.462 2.061 2.310 1.00 97.19 94 ARG A C 1
ATOM 720 O O . ARG A 1 94 ? -8.342 0.872 2.578 1.00 97.19 94 ARG A O 1
ATOM 727 N N . ALA A 1 95 ? -7.964 2.583 1.197 1.00 97.81 95 ALA A N 1
ATOM 728 C CA . ALA A 1 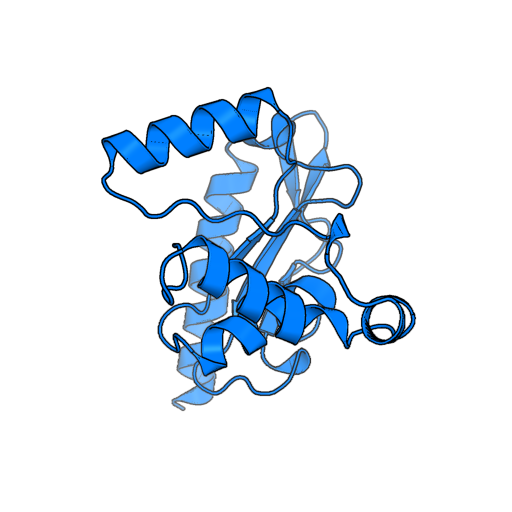95 ? -7.236 1.797 0.210 1.00 97.81 95 ALA A CA 1
ATOM 729 C C . ALA A 1 95 ? -5.840 2.366 -0.031 1.00 97.81 95 ALA A C 1
ATOM 731 O O . ALA A 1 95 ? -5.624 3.571 0.079 1.00 97.81 95 ALA A O 1
ATOM 732 N N . GLY A 1 96 ? -4.899 1.493 -0.376 1.00 97.12 96 GLY A N 1
ATOM 733 C CA . GLY A 1 96 ? -3.522 1.886 -0.644 1.00 97.12 96 GLY A CA 1
ATOM 734 C C . GLY A 1 96 ? -2.798 0.887 -1.533 1.00 97.12 96 GLY A C 1
ATOM 735 O O . GLY A 1 96 ? -3.136 -0.296 -1.577 1.00 97.12 96 GLY A O 1
ATOM 736 N N . ILE A 1 97 ? -1.780 1.369 -2.237 1.00 97.62 97 ILE A N 1
ATOM 737 C CA . ILE A 1 97 ? -0.912 0.562 -3.093 1.00 97.62 97 ILE A CA 1
ATOM 738 C C . ILE A 1 97 ? 0.536 1.019 -2.935 1.00 97.62 97 ILE A C 1
ATOM 740 O O . ILE A 1 97 ? 0.798 2.216 -2.839 1.00 97.62 97 ILE A O 1
ATOM 744 N N . ASN A 1 98 ? 1.480 0.077 -2.909 1.00 96.88 98 ASN A N 1
ATOM 745 C CA . ASN A 1 98 ? 2.907 0.397 -2.923 1.00 96.88 98 ASN A CA 1
ATOM 746 C C . ASN A 1 98 ? 3.533 0.123 -4.292 1.00 96.88 98 ASN A C 1
ATOM 748 O O . ASN A 1 98 ? 3.203 -0.851 -4.965 1.00 96.88 98 ASN A O 1
ATOM 752 N N . PHE A 1 99 ? 4.504 0.940 -4.670 1.00 95.31 99 PHE A N 1
ATOM 753 C CA . PHE A 1 99 ? 5.290 0.770 -5.887 1.00 95.31 99 PHE A CA 1
ATOM 754 C C . PHE A 1 99 ? 6.752 1.146 -5.632 1.00 95.31 99 PHE A C 1
ATOM 756 O O . PHE A 1 99 ? 7.104 1.658 -4.566 1.00 95.31 99 PHE A O 1
ATOM 763 N N . ALA A 1 100 ? 7.616 0.826 -6.590 1.00 95.31 100 ALA A N 1
ATOM 764 C CA . ALA A 1 100 ? 9.028 1.164 -6.562 1.00 95.31 100 ALA A CA 1
ATOM 765 C C . ALA A 1 100 ? 9.222 2.678 -6.411 1.00 95.31 100 ALA A C 1
ATOM 767 O O . ALA A 1 100 ? 8.543 3.460 -7.064 1.00 95.31 100 ALA A O 1
ATOM 768 N N . SER A 1 101 ? 10.167 3.092 -5.569 1.00 92.25 101 SER A N 1
ATOM 769 C CA . SER A 1 101 ? 10.489 4.503 -5.345 1.00 92.25 101 SER A CA 1
ATOM 770 C C . SER A 1 101 ? 11.882 4.799 -5.888 1.00 92.25 101 SER A C 1
ATOM 772 O O . SER A 1 101 ? 12.877 4.671 -5.176 1.00 92.25 101 SER A O 1
ATOM 774 N N . THR A 1 102 ? 11.967 5.136 -7.178 1.00 93.12 102 THR A N 1
ATOM 775 C CA . THR A 1 102 ? 13.225 5.595 -7.789 1.00 93.12 102 THR A CA 1
ATOM 776 C C . THR A 1 102 ? 13.330 7.121 -7.717 1.00 93.12 102 THR A C 1
ATOM 778 O O . THR A 1 102 ? 12.298 7.803 -7.622 1.00 93.12 102 THR A O 1
ATOM 781 N N . PRO A 1 103 ? 14.544 7.700 -7.779 1.00 93.81 103 PRO A N 1
ATOM 782 C CA . PRO A 1 103 ? 14.719 9.152 -7.824 1.00 93.81 103 PRO A CA 1
ATOM 783 C C . PRO A 1 103 ? 13.934 9.818 -8.965 1.00 93.81 103 PRO A C 1
ATOM 785 O O . PRO A 1 103 ? 13.331 10.876 -8.775 1.00 93.81 103 PRO A O 1
ATOM 788 N N . GLU A 1 104 ? 13.888 9.182 -10.136 1.00 94.31 104 GLU A N 1
ATOM 789 C CA . GLU A 1 104 ? 13.190 9.675 -11.325 1.00 94.31 104 GLU A CA 1
ATOM 790 C C . GLU A 1 104 ? 11.676 9.688 -11.111 1.00 94.31 104 GLU A C 1
ATOM 792 O O . GLU A 1 104 ? 11.035 10.718 -11.344 1.00 94.31 104 GLU A O 1
ATOM 797 N N . LEU A 1 105 ? 11.108 8.580 -10.616 1.00 93.69 105 LEU A N 1
ATOM 798 C CA . LEU A 1 105 ? 9.677 8.494 -10.334 1.00 93.69 105 LEU A CA 1
ATOM 799 C C . LEU A 1 105 ? 9.276 9.471 -9.230 1.00 93.69 105 LEU A C 1
ATOM 801 O O . LEU A 1 105 ? 8.270 10.161 -9.360 1.00 93.69 105 LEU A O 1
ATOM 805 N N . THR A 1 106 ? 10.083 9.581 -8.175 1.00 93.69 106 THR A N 1
ATOM 806 C CA . THR A 1 106 ? 9.846 10.513 -7.065 1.00 93.69 106 THR A CA 1
ATOM 807 C C . THR A 1 106 ? 9.808 11.958 -7.562 1.00 93.69 106 THR A C 1
ATOM 809 O O . THR A 1 106 ? 8.885 12.708 -7.239 1.00 93.69 106 THR A O 1
ATOM 812 N N . LYS A 1 107 ? 10.775 12.351 -8.403 1.00 95.94 107 LYS A N 1
ATOM 813 C CA . LYS A 1 107 ? 10.817 13.686 -9.017 1.00 95.94 107 LYS A CA 1
ATOM 814 C C . LYS A 1 107 ? 9.595 13.933 -9.901 1.00 95.94 107 LYS A C 1
ATOM 816 O O . LYS A 1 107 ? 8.997 15.009 -9.832 1.00 95.94 107 LYS A O 1
ATOM 821 N N . TRP A 1 108 ? 9.219 12.951 -10.719 1.00 95.75 108 TRP A N 1
ATOM 822 C CA . TRP A 1 108 ? 8.039 13.042 -11.574 1.00 95.75 108 TRP A CA 1
ATOM 823 C C . TRP A 1 108 ? 6.749 13.181 -10.753 1.00 95.75 108 TRP A C 1
ATOM 825 O O . TRP A 1 108 ? 5.949 14.077 -11.031 1.00 95.75 108 TRP A O 1
ATOM 835 N N . LEU A 1 109 ? 6.580 12.348 -9.721 1.00 94.94 109 LEU A N 1
ATOM 836 C CA . LEU A 1 109 ? 5.399 12.312 -8.861 1.00 94.94 109 LEU A CA 1
ATOM 837 C C . LEU A 1 109 ? 5.237 13.626 -8.099 1.00 94.94 109 LEU A C 1
ATOM 839 O O . LEU A 1 109 ? 4.146 14.190 -8.092 1.00 94.94 109 LEU A O 1
ATOM 843 N N . LYS A 1 110 ? 6.329 14.176 -7.555 1.00 95.06 110 LYS A N 1
ATOM 844 C CA . LYS A 1 110 ? 6.319 15.497 -6.920 1.00 95.06 110 LYS A CA 1
ATOM 845 C C . LYS A 1 110 ? 5.800 16.577 -7.875 1.00 95.06 110 LYS A C 1
ATOM 847 O O . LYS A 1 110 ? 4.859 17.290 -7.538 1.00 95.06 110 LYS A O 1
ATOM 852 N N . GLY A 1 111 ? 6.347 16.648 -9.092 1.00 97.44 111 GLY A N 1
ATOM 853 C CA . GLY A 1 111 ? 5.892 17.617 -10.093 1.00 97.44 111 GLY A CA 1
ATOM 854 C C . GLY A 1 111 ? 4.446 17.382 -10.549 1.00 97.44 111 GLY A C 1
ATOM 855 O O . GLY A 1 111 ? 3.728 18.331 -10.861 1.00 97.44 111 GLY A O 1
ATOM 856 N N . PHE A 1 112 ? 3.991 16.127 -10.601 1.00 96.25 112 PHE A N 1
ATOM 857 C CA . PHE A 1 112 ? 2.592 15.798 -10.878 1.00 96.25 112 PHE A CA 1
ATOM 858 C C . PHE A 1 112 ? 1.663 16.309 -9.772 1.00 96.25 112 PHE A C 1
ATOM 860 O O . PHE A 1 112 ? 0.668 16.967 -10.083 1.00 96.25 112 PHE A O 1
ATOM 867 N N . CYS A 1 113 ? 2.012 16.074 -8.505 1.00 95.75 113 CYS A N 1
ATOM 868 C CA . CYS A 1 113 ? 1.257 16.564 -7.358 1.00 95.75 113 CYS A CA 1
ATOM 869 C C . CYS A 1 113 ? 1.181 18.095 -7.343 1.00 95.75 113 CYS A C 1
ATOM 871 O O . CYS A 1 113 ? 0.086 18.635 -7.216 1.00 95.75 113 CYS A O 1
ATOM 873 N N . GLU A 1 114 ? 2.294 18.796 -7.588 1.00 95.50 114 GLU A N 1
ATOM 874 C CA . GLU A 1 114 ? 2.327 20.264 -7.690 1.00 95.50 114 GLU A CA 1
ATOM 875 C C . GLU A 1 114 ? 1.334 20.786 -8.743 1.00 95.50 114 GLU A C 1
ATOM 877 O O . GLU A 1 114 ? 0.516 21.657 -8.450 1.00 95.50 114 GLU A O 1
ATOM 882 N N . ARG A 1 115 ? 1.321 20.196 -9.949 1.00 97.50 115 ARG A N 1
ATOM 883 C CA . ARG A 1 115 ? 0.376 20.577 -11.020 1.00 97.50 115 ARG A CA 1
ATOM 884 C C . ARG A 1 115 ? -1.083 20.277 -10.679 1.00 97.50 115 ARG A C 1
ATOM 886 O O . ARG A 1 115 ? -1.978 20.939 -11.197 1.00 97.50 115 ARG A O 1
ATOM 893 N N . LYS A 1 116 ? -1.335 19.255 -9.862 1.00 96.44 116 LYS A N 1
ATOM 894 C CA . LYS A 1 116 ? -2.681 18.868 -9.416 1.00 96.44 116 LYS A CA 1
ATOM 895 C C . LYS A 1 116 ? -3.126 19.596 -8.145 1.00 96.44 116 LYS A C 1
ATOM 897 O O . LYS A 1 116 ? -4.274 19.421 -7.742 1.00 96.44 116 LYS A O 1
ATOM 902 N N . GLY A 1 117 ? -2.250 20.386 -7.518 1.00 94.81 117 GLY A N 1
ATOM 903 C CA . GLY A 1 117 ? -2.497 20.969 -6.198 1.00 94.81 117 GLY A CA 1
ATOM 904 C C . GLY A 1 117 ? -2.616 19.910 -5.097 1.00 94.81 117 GLY A C 1
ATOM 905 O O . GLY A 1 117 ? -3.328 20.112 -4.116 1.00 94.81 117 GLY A O 1
ATOM 906 N N . TRP A 1 118 ? -1.987 18.749 -5.284 1.00 94.81 118 TRP A N 1
ATOM 907 C CA . TRP A 1 118 ? -1.973 17.663 -4.309 1.00 94.81 118 TRP A CA 1
ATOM 908 C C . TRP A 1 118 ? -0.764 17.789 -3.391 1.00 94.81 118 TRP A C 1
ATOM 910 O O . TRP A 1 118 ? 0.307 18.247 -3.791 1.00 94.81 118 TRP A O 1
ATOM 920 N N . ILE A 1 119 ? -0.943 17.356 -2.148 1.00 94.25 119 ILE A N 1
ATOM 921 C CA . ILE A 1 119 ? 0.133 17.317 -1.164 1.00 94.25 119 ILE A CA 1
ATOM 922 C C . ILE A 1 119 ? 1.049 16.146 -1.512 1.00 94.25 119 ILE A C 1
ATOM 924 O O . ILE A 1 119 ? 0.581 15.052 -1.813 1.00 94.25 119 ILE A O 1
ATOM 928 N N . PHE A 1 120 ? 2.355 16.380 -1.463 1.00 93.69 120 PHE A N 1
ATOM 929 C CA . PHE A 1 120 ? 3.372 15.347 -1.589 1.00 93.69 120 PHE A CA 1
ATOM 930 C C . PHE A 1 120 ? 4.137 15.265 -0.268 1.00 93.69 120 PHE A C 1
ATOM 932 O O . PHE A 1 120 ? 4.705 16.264 0.171 1.00 93.69 120 PHE A O 1
ATOM 939 N N . GLY A 1 121 ? 4.114 14.098 0.374 1.00 92.50 121 GLY A N 1
ATOM 940 C CA . GLY A 1 121 ? 4.792 13.853 1.645 1.00 92.50 121 GLY A CA 1
ATOM 941 C C . GLY A 1 121 ? 5.986 12.921 1.485 1.00 92.50 121 GLY A C 1
ATOM 942 O O . GLY A 1 121 ? 6.013 12.081 0.586 1.00 92.50 121 GLY A O 1
ATOM 943 N N . VAL A 1 122 ? 6.974 13.065 2.366 1.00 89.94 122 VAL A N 1
ATOM 944 C CA . VAL A 1 122 ? 8.170 12.214 2.392 1.00 89.94 122 VAL A CA 1
ATOM 945 C C . VAL A 1 122 ? 8.414 11.759 3.819 1.00 89.94 122 VAL A C 1
ATOM 947 O O . VAL A 1 122 ? 8.388 12.566 4.744 1.00 89.94 122 VAL A O 1
ATOM 950 N N . ILE A 1 123 ? 8.682 10.467 3.982 1.00 91.44 123 ILE A N 1
ATOM 951 C CA . ILE A 1 123 ? 9.011 9.868 5.274 1.00 91.44 123 ILE A CA 1
ATOM 952 C C . ILE A 1 123 ? 10.513 9.598 5.295 1.00 91.44 123 ILE A C 1
ATOM 954 O O . ILE A 1 123 ? 10.995 8.655 4.665 1.00 91.44 123 ILE A O 1
ATOM 958 N N . ASP A 1 124 ? 11.253 10.442 6.008 1.00 87.81 124 ASP A N 1
ATOM 959 C CA . ASP A 1 124 ? 12.702 10.318 6.146 1.00 87.81 124 ASP A CA 1
ATOM 960 C C . ASP A 1 124 ? 13.063 9.410 7.325 1.00 87.81 124 ASP A C 1
ATOM 962 O O . ASP A 1 124 ? 13.194 9.854 8.466 1.00 87.81 124 ASP A O 1
ATOM 966 N N . ARG A 1 125 ? 13.253 8.119 7.036 1.00 88.75 125 ARG A N 1
ATOM 967 C CA . ARG A 1 125 ? 13.596 7.104 8.043 1.00 88.75 125 ARG A CA 1
ATOM 968 C C . ARG A 1 125 ? 14.952 7.319 8.722 1.00 88.75 125 ARG A C 1
ATOM 970 O O . ARG A 1 125 ? 15.201 6.669 9.728 1.00 88.75 125 ARG A O 1
ATOM 977 N N . SER A 1 126 ? 15.814 8.220 8.240 1.00 88.06 126 SER A N 1
ATOM 978 C CA . SER A 1 126 ? 17.059 8.555 8.955 1.00 88.06 126 SER A CA 1
ATOM 979 C C . SER A 1 126 ? 16.804 9.249 10.298 1.00 88.06 126 SER A C 1
ATOM 981 O O . SER A 1 126 ? 17.672 9.260 11.167 1.00 88.06 126 SER A O 1
ATOM 983 N N . LYS A 1 127 ? 15.592 9.786 10.486 1.00 86.69 127 LYS A N 1
ATOM 984 C CA . LYS A 1 127 ? 15.127 10.403 11.731 1.00 86.69 127 LYS A CA 1
ATOM 985 C C . LYS A 1 127 ? 14.356 9.439 12.638 1.00 86.69 127 LYS A C 1
ATOM 987 O O . LYS A 1 127 ? 13.855 9.870 13.676 1.00 86.69 127 LYS A O 1
ATOM 992 N N . GLU A 1 128 ? 14.202 8.176 12.234 1.00 88.88 128 GLU A N 1
ATOM 993 C CA . GLU A 1 128 ? 13.481 7.161 13.006 1.00 88.88 128 GLU A CA 1
ATOM 994 C C . GLU A 1 128 ? 14.270 6.839 14.289 1.00 88.88 128 GLU A C 1
ATOM 996 O O . GLU A 1 128 ? 15.434 6.442 14.188 1.00 88.88 128 GLU A O 1
ATOM 1001 N N . PRO A 1 129 ? 13.686 7.011 15.495 1.00 88.50 129 PRO A N 1
ATOM 1002 C CA . PRO A 1 129 ? 14.361 6.668 16.743 1.00 88.50 129 PRO A CA 1
ATOM 1003 C C . PRO A 1 129 ? 14.795 5.201 16.753 1.00 88.50 129 PRO A C 1
ATOM 1005 O O . PRO A 1 129 ? 14.046 4.318 16.321 1.00 88.50 129 PRO A O 1
ATOM 1008 N N . ILE A 1 130 ? 15.993 4.928 17.272 1.00 83.50 130 ILE A N 1
ATOM 1009 C CA . ILE A 1 130 ? 16.573 3.578 17.288 1.00 83.50 130 ILE A CA 1
ATOM 1010 C C . ILE A 1 130 ? 15.663 2.616 18.061 1.00 83.50 130 ILE A C 1
ATOM 1012 O O . ILE A 1 130 ? 15.451 1.485 17.632 1.00 83.50 130 ILE A O 1
ATOM 1016 N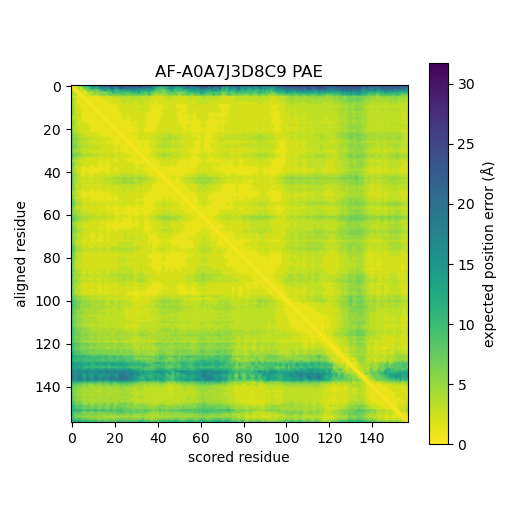 N . GLU A 1 131 ? 15.058 3.080 19.152 1.00 82.31 131 GLU A N 1
ATOM 1017 C CA . GLU A 1 131 ? 14.165 2.301 20.012 1.00 82.31 131 GLU A CA 1
ATOM 1018 C C . GLU A 1 131 ? 12.913 1.814 19.269 1.00 82.31 131 GLU A C 1
ATOM 1020 O O . GLU A 1 131 ? 12.424 0.718 19.541 1.00 82.31 131 GLU A O 1
ATOM 1025 N N . VAL A 1 132 ? 12.423 2.615 18.317 1.00 79.44 132 VAL A N 1
ATOM 1026 C CA . VAL A 1 132 ? 11.264 2.307 17.466 1.00 79.44 132 VAL A CA 1
ATOM 1027 C C . VAL A 1 132 ? 11.677 1.411 16.297 1.00 79.44 132 VAL A C 1
ATOM 1029 O O . VAL A 1 132 ? 10.974 0.463 15.961 1.00 79.44 132 VAL A O 1
ATOM 1032 N N . SER A 1 133 ? 12.841 1.679 15.701 1.00 74.56 133 SER A N 1
ATOM 1033 C CA . SER A 1 133 ? 13.377 0.922 14.563 1.00 74.56 133 SER A CA 1
ATOM 1034 C C . SER A 1 133 ? 13.721 -0.532 14.918 1.00 74.56 133 SER A C 1
ATOM 1036 O O . SER A 1 133 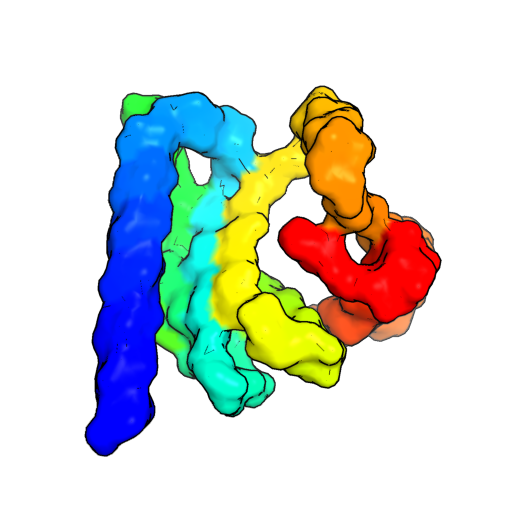? 13.566 -1.428 14.091 1.00 74.56 133 SER A O 1
ATOM 1038 N N . LEU A 1 134 ? 14.164 -0.783 16.156 1.00 75.38 134 LEU A N 1
ATOM 1039 C CA . LEU A 1 134 ? 14.561 -2.114 16.633 1.00 75.38 134 LEU A CA 1
ATOM 1040 C C . LEU A 1 134 ? 13.386 -3.054 16.934 1.00 75.38 134 LEU A C 1
ATOM 1042 O O . LEU A 1 134 ? 13.605 -4.250 17.133 1.00 75.38 134 LEU A O 1
ATOM 1046 N N . LYS A 1 135 ? 12.156 -2.540 16.998 1.00 75.06 135 LYS A N 1
ATOM 1047 C CA . LYS A 1 135 ? 10.975 -3.337 17.325 1.00 75.06 135 LYS A CA 1
ATOM 1048 C C . LYS A 1 135 ? 10.045 -3.448 16.131 1.00 75.06 135 LYS A C 1
ATOM 1050 O O . LYS A 1 135 ? 9.417 -2.477 15.704 1.00 75.06 135 LYS A O 1
ATOM 1055 N N . ASP A 1 136 ? 9.907 -4.674 15.638 1.00 68.38 136 ASP A N 1
ATOM 1056 C CA . ASP A 1 136 ? 9.028 -4.970 14.515 1.00 68.38 136 ASP A CA 1
ATOM 1057 C C . ASP A 1 136 ? 7.598 -4.495 14.785 1.00 68.38 136 ASP A C 1
ATOM 1059 O O . ASP A 1 136 ? 6.916 -4.932 15.714 1.00 68.38 136 ASP A O 1
ATOM 1063 N N . GLY A 1 137 ? 7.137 -3.586 13.926 1.00 69.19 137 GLY A N 1
ATOM 1064 C CA . GLY A 1 137 ? 5.777 -3.072 13.963 1.00 69.19 137 GLY A CA 1
ATOM 1065 C C . GLY A 1 137 ? 5.563 -1.766 14.721 1.00 69.19 137 GLY A C 1
ATOM 1066 O O . GLY A 1 137 ? 4.491 -1.187 14.555 1.00 69.19 137 GLY A O 1
ATOM 1067 N N . GLU A 1 138 ? 6.544 -1.270 15.480 1.00 79.38 138 GLU A N 1
ATOM 1068 C CA . GLU A 1 138 ? 6.424 0.010 16.200 1.00 79.38 138 GLU A CA 1
ATOM 1069 C C . GLU A 1 138 ? 6.736 1.225 15.304 1.00 79.38 138 GLU A C 1
ATOM 1071 O O . GLU A 1 138 ? 6.339 2.347 15.612 1.00 79.38 138 GLU A O 1
ATOM 1076 N N . SER A 1 139 ? 7.347 1.009 14.135 1.00 86.25 139 SER A N 1
ATOM 1077 C CA . SER A 1 139 ? 7.650 2.059 13.154 1.00 86.25 139 SER A CA 1
ATOM 1078 C C . SER A 1 139 ? 6.438 2.791 12.582 1.00 86.25 139 SER A C 1
ATOM 1080 O O . SER A 1 139 ? 6.561 3.932 12.146 1.00 86.25 139 SER A O 1
ATOM 1082 N N . MET A 1 140 ? 5.279 2.134 12.464 1.00 90.94 140 MET A N 1
ATOM 1083 C CA . MET A 1 140 ? 4.194 2.671 11.634 1.00 90.94 140 MET A CA 1
ATOM 1084 C C . MET A 1 140 ? 3.551 3.945 12.204 1.00 90.94 140 MET A C 1
ATOM 1086 O O . MET A 1 140 ? 3.431 4.910 11.447 1.00 90.94 140 MET A O 1
ATOM 1090 N N . PRO A 1 141 ? 3.219 4.016 13.509 1.00 90.88 141 PRO A N 1
ATOM 1091 C CA . PRO A 1 141 ? 2.762 5.259 14.126 1.00 90.88 141 PRO A CA 1
ATOM 1092 C C . PRO A 1 141 ? 3.744 6.417 13.907 1.00 90.88 141 PRO A C 1
ATOM 1094 O O . PRO A 1 141 ? 3.346 7.483 13.442 1.00 90.88 141 PRO A O 1
ATOM 1097 N N . TRP A 1 142 ? 5.042 6.178 14.128 1.00 92.75 142 TRP A N 1
ATOM 1098 C CA . TRP A 1 142 ? 6.078 7.192 13.916 1.00 92.75 142 TRP A CA 1
ATOM 1099 C C . TRP A 1 142 ? 6.150 7.655 12.453 1.00 92.75 142 TRP A C 1
ATOM 1101 O O . TRP A 1 142 ? 6.232 8.851 12.183 1.00 92.75 142 TRP A O 1
ATOM 1111 N N . LYS A 1 143 ? 6.060 6.728 11.491 1.00 92.25 143 LYS A N 1
ATOM 1112 C CA . LYS A 1 143 ? 6.062 7.052 10.055 1.00 92.25 143 LYS A CA 1
ATOM 1113 C C . LYS A 1 143 ? 4.903 7.967 9.666 1.00 92.25 143 LYS A C 1
ATOM 1115 O O . LYS A 1 143 ? 5.108 8.891 8.883 1.00 92.25 143 LYS A O 1
ATOM 1120 N N . ILE A 1 144 ? 3.704 7.724 10.201 1.00 92.75 144 ILE A N 1
ATOM 1121 C CA . ILE A 1 144 ? 2.538 8.582 9.948 1.00 92.75 144 ILE A CA 1
ATOM 1122 C C . ILE A 1 144 ? 2.708 9.950 10.611 1.00 92.75 144 ILE A C 1
ATOM 1124 O O . ILE A 1 144 ? 2.392 10.967 9.997 1.00 92.75 144 ILE A O 1
ATOM 1128 N N . GLU A 1 145 ? 3.273 10.011 11.815 1.00 92.12 145 GLU A N 1
ATOM 1129 C CA . GLU A 1 145 ? 3.593 11.288 12.457 1.00 92.12 145 GLU A CA 1
ATOM 1130 C C . GLU A 1 145 ? 4.629 12.097 11.667 1.00 92.12 145 GLU A C 1
ATOM 1132 O O . GLU A 1 145 ? 4.425 13.291 11.443 1.00 92.12 145 GLU A O 1
ATOM 1137 N N . GLU A 1 146 ? 5.712 11.473 11.194 1.00 93.12 146 GLU A N 1
ATOM 1138 C CA . GLU A 1 146 ? 6.720 12.144 10.362 1.00 93.12 146 GLU A CA 1
ATOM 1139 C C . GLU A 1 146 ? 6.126 12.590 9.017 1.00 93.12 146 GLU A C 1
ATOM 1141 O O . GLU A 1 146 ? 6.367 13.717 8.573 1.00 93.12 146 GLU A O 1
ATOM 1146 N N . LEU A 1 147 ? 5.271 11.763 8.403 1.00 93.88 147 LEU A N 1
ATOM 1147 C CA . LEU A 1 147 ? 4.523 12.138 7.204 1.00 93.88 147 LEU A CA 1
ATOM 1148 C C . LEU A 1 147 ? 3.703 13.406 7.449 1.00 93.88 147 LEU A C 1
ATOM 1150 O O . LEU A 1 147 ? 3.831 14.367 6.689 1.00 93.88 147 LEU A O 1
ATOM 1154 N N . MET A 1 148 ? 2.916 13.441 8.526 1.00 92.00 148 MET A N 1
ATOM 1155 C CA . MET A 1 148 ? 2.104 14.600 8.902 1.00 92.00 148 MET A CA 1
ATOM 1156 C C . MET A 1 148 ? 2.964 15.837 9.197 1.00 92.00 148 MET A C 1
ATOM 1158 O O . MET A 1 148 ? 2.600 16.943 8.797 1.00 92.00 148 MET A O 1
ATOM 1162 N N . ARG A 1 149 ? 4.136 15.684 9.830 1.00 91.31 149 ARG A N 1
ATOM 1163 C CA . ARG A 1 149 ? 5.086 16.796 10.034 1.00 91.31 149 ARG A CA 1
ATOM 1164 C C . ARG A 1 149 ? 5.555 17.388 8.706 1.00 91.31 149 ARG A C 1
ATOM 1166 O O . ARG A 1 149 ? 5.593 18.608 8.569 1.00 91.31 149 ARG A O 1
ATOM 1173 N N . SER A 1 150 ? 5.849 16.543 7.716 1.00 90.62 150 SER A N 1
ATOM 1174 C CA . SER A 1 150 ? 6.298 16.984 6.385 1.00 90.62 150 SER A CA 1
ATOM 1175 C C . SER A 1 150 ? 5.202 17.640 5.528 1.00 90.62 150 SER A C 1
ATOM 1177 O O . SER A 1 150 ? 5.499 18.242 4.499 1.00 90.62 150 SER A O 1
ATOM 1179 N N . THR A 1 151 ? 3.938 17.550 5.948 1.00 91.56 151 THR A N 1
ATOM 1180 C CA . THR A 1 151 ? 2.751 17.893 5.141 1.00 91.56 151 THR A CA 1
ATOM 1181 C C . THR A 1 151 ? 1.789 18.843 5.858 1.00 91.56 151 THR A C 1
ATOM 1183 O O . THR A 1 151 ? 0.607 18.930 5.519 1.00 91.56 151 THR A O 1
ATOM 1186 N N . SER A 1 152 ? 2.288 19.578 6.857 1.00 89.88 152 SER A N 1
ATOM 1187 C CA . SER A 1 152 ? 1.500 20.540 7.645 1.00 89.88 152 SER A CA 1
ATOM 1188 C C . SER A 1 152 ? 0.267 19.915 8.315 1.00 89.88 152 SER A C 1
ATOM 1190 O O . SER A 1 152 ? -0.794 20.533 8.386 1.00 89.88 152 SER A O 1
ATOM 1192 N N . GLY A 1 153 ? 0.411 18.684 8.811 1.00 89.19 153 GLY A N 1
ATOM 1193 C CA . GLY A 1 153 ? -0.605 17.981 9.592 1.00 89.19 153 GLY A CA 1
ATOM 1194 C C . GLY A 1 153 ? -1.679 17.268 8.771 1.00 89.19 153 GLY A C 1
ATOM 1195 O O . GLY A 1 153 ? -2.716 16.935 9.333 1.00 89.19 153 GLY A O 1
ATOM 1196 N N . LYS A 1 154 ? -1.469 17.045 7.470 1.00 89.94 154 LYS A N 1
ATOM 1197 C CA . LYS A 1 154 ? -2.453 16.408 6.576 1.00 89.94 154 LYS A CA 1
ATOM 1198 C C . LYS A 1 154 ? -1.960 15.049 6.092 1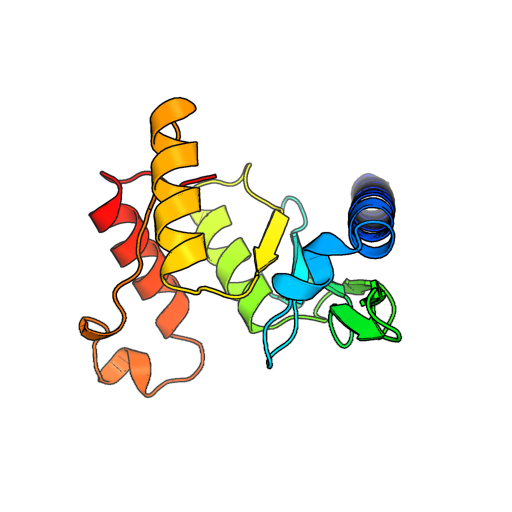.00 89.94 154 LYS A C 1
ATOM 1200 O O . LYS A 1 154 ? -0.766 14.873 5.898 1.00 89.94 154 LYS A O 1
ATOM 1205 N N . ILE A 1 155 ? -2.856 14.104 5.823 1.00 92.31 155 ILE A N 1
ATOM 1206 C CA . ILE A 1 155 ? -2.479 12.876 5.109 1.00 92.31 155 ILE A CA 1
ATOM 1207 C C . ILE A 1 155 ? -2.610 13.122 3.595 1.00 92.31 155 ILE A C 1
ATOM 1209 O O . ILE A 1 155 ? -3.686 13.512 3.133 1.00 92.31 155 ILE A O 1
ATOM 1213 N N . PRO A 1 156 ? -1.532 12.953 2.805 1.00 89.56 156 PRO A N 1
ATOM 1214 C CA . PRO A 1 156 ? -1.609 12.977 1.347 1.00 89.56 156 PRO A CA 1
ATOM 1215 C C . PRO A 1 156 ? -2.495 11.859 0.792 1.00 89.56 156 PRO A C 1
ATOM 1217 O O . PRO A 1 156 ? -2.661 10.820 1.425 1.00 89.56 156 PRO A O 1
ATOM 1220 N N . LYS A 1 157 ? -3.031 12.084 -0.409 1.00 79.81 157 LYS A N 1
ATOM 1221 C CA . LYS A 1 157 ? -3.783 11.071 -1.158 1.00 79.81 157 LYS A CA 1
ATOM 1222 C C . LYS A 1 157 ? -2.876 9.990 -1.730 1.00 79.81 157 LYS A C 1
ATOM 1224 O O . LYS A 1 157 ? -1.716 10.324 -2.061 1.00 79.81 157 LYS A O 1
#